Protein AF-M0MFT2-F1 (afdb_monomer_lite)

Radius of gyration: 12.75 Å; chains: 1; bounding box: 29×23×31 Å

Organism: NCBI:txid1227455

Structure (mmCIF, N/CA/C/O backbone):
data_AF-M0MFT2-F1
#
_entry.id   AF-M0MFT2-F1
#
loop_
_atom_site.group_PDB
_atom_site.id
_atom_site.type_symbol
_atom_site.label_atom_id
_atom_site.label_alt_id
_atom_site.label_comp_id
_atom_site.label_asym_id
_atom_site.label_entity_id
_atom_site.label_seq_id
_atom_site.pdbx_PDB_ins_code
_atom_site.Cartn_x
_atom_site.Cartn_y
_atom_site.Cartn_z
_atom_site.occupancy
_atom_site.B_iso_or_equiv
_atom_site.auth_seq_id
_atom_site.auth_comp_id
_atom_site.auth_asym_id
_atom_site.auth_atom_id
_atom_site.pdbx_PDB_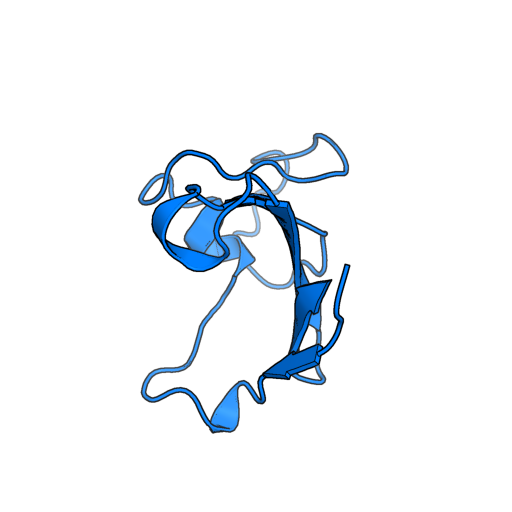model_num
ATOM 1 N N . MET A 1 1 ? -5.736 -6.988 13.859 1.00 80.81 1 MET A N 1
ATOM 2 C CA . MET A 1 1 ? -5.041 -6.869 12.574 1.00 80.81 1 MET A CA 1
ATOM 3 C C . MET A 1 1 ? -5.867 -7.643 11.578 1.00 80.81 1 MET A C 1
ATOM 5 O O . MET A 1 1 ? -5.763 -8.865 11.482 1.00 80.81 1 MET A O 1
ATOM 9 N N . GLU A 1 2 ? -6.834 -6.922 11.026 1.00 90.62 2 GLU A N 1
ATOM 10 C CA . GLU A 1 2 ? -7.722 -7.415 9.978 1.00 90.62 2 GLU A CA 1
ATOM 11 C C . GLU A 1 2 ? -6.923 -7.583 8.687 1.00 90.62 2 GLU A C 1
ATOM 13 O O . GLU A 1 2 ? -5.842 -7.032 8.563 1.00 90.62 2 GLU A O 1
ATOM 18 N N . THR A 1 3 ? -7.416 -8.347 7.720 1.00 95.69 3 THR A N 1
ATOM 19 C CA . THR A 1 3 ? -6.706 -8.492 6.441 1.00 95.69 3 THR A CA 1
ATOM 20 C C . THR A 1 3 ? -7.674 -8.379 5.288 1.00 95.69 3 THR A C 1
ATOM 22 O O . THR A 1 3 ? -8.845 -8.745 5.415 1.00 95.69 3 THR A O 1
ATOM 25 N N . GLY A 1 4 ? -7.179 -7.933 4.142 1.00 97.12 4 GLY A N 1
ATOM 26 C CA . GLY A 1 4 ? -7.994 -7.864 2.947 1.00 97.12 4 GLY A CA 1
ATOM 27 C C . GLY A 1 4 ? -7.189 -7.619 1.687 1.00 97.12 4 GLY A C 1
ATOM 28 O O . GLY A 1 4 ? -5.963 -7.497 1.694 1.00 97.12 4 GLY A O 1
ATOM 29 N N . MET A 1 5 ? -7.924 -7.562 0.584 1.00 97.06 5 MET A N 1
ATOM 30 C CA . MET A 1 5 ? -7.395 -7.266 -0.734 1.00 97.06 5 MET A CA 1
ATOM 31 C C . MET A 1 5 ? -8.325 -6.277 -1.426 1.00 97.06 5 MET A C 1
ATOM 33 O O . MET A 1 5 ? -9.546 -6.439 -1.391 1.00 97.06 5 MET A O 1
ATOM 37 N N . ILE A 1 6 ? -7.741 -5.252 -2.035 1.00 96.38 6 ILE A N 1
ATOM 38 C CA . ILE A 1 6 ? -8.439 -4.306 -2.902 1.00 96.38 6 ILE A CA 1
ATOM 39 C C . ILE A 1 6 ? -8.023 -4.623 -4.335 1.00 96.38 6 ILE A C 1
ATOM 41 O O . ILE A 1 6 ? -6.832 -4.626 -4.652 1.00 96.38 6 ILE A O 1
ATOM 45 N N . ASP A 1 7 ? -9.007 -4.890 -5.187 1.00 95.00 7 ASP A N 1
ATOM 46 C CA . ASP A 1 7 ? -8.791 -5.081 -6.618 1.00 95.00 7 ASP A CA 1
ATOM 47 C C . ASP A 1 7 ? -8.334 -3.757 -7.253 1.00 95.00 7 ASP A C 1
ATOM 49 O O . ASP A 1 7 ? -9.015 -2.735 -7.127 1.00 95.00 7 ASP A O 1
ATOM 53 N N . LEU A 1 8 ? -7.181 -3.764 -7.926 1.00 91.94 8 LEU A N 1
ATOM 54 C CA . LEU A 1 8 ? -6.632 -2.575 -8.584 1.00 91.94 8 LEU A CA 1
ATOM 55 C C . LEU A 1 8 ? -7.537 -2.079 -9.716 1.00 91.94 8 LEU A C 1
ATOM 57 O O . LEU A 1 8 ? -7.635 -0.867 -9.912 1.00 91.94 8 LEU A O 1
ATOM 61 N N . ASP A 1 9 ? -8.241 -2.986 -10.398 1.00 91.69 9 ASP A N 1
ATOM 62 C CA . ASP A 1 9 ? -9.152 -2.641 -11.494 1.00 91.69 9 ASP A CA 1
ATOM 63 C C . ASP A 1 9 ? -10.412 -1.922 -10.985 1.00 91.69 9 ASP A C 1
ATOM 65 O O . ASP A 1 9 ? -11.098 -1.229 -11.741 1.00 91.69 9 ASP A O 1
ATOM 69 N N . SER A 1 10 ? -10.700 -2.021 -9.682 1.00 93.88 10 SER A N 1
ATOM 70 C CA . SER A 1 10 ? -11.789 -1.276 -9.042 1.00 93.88 10 SER A CA 1
ATOM 71 C C . SE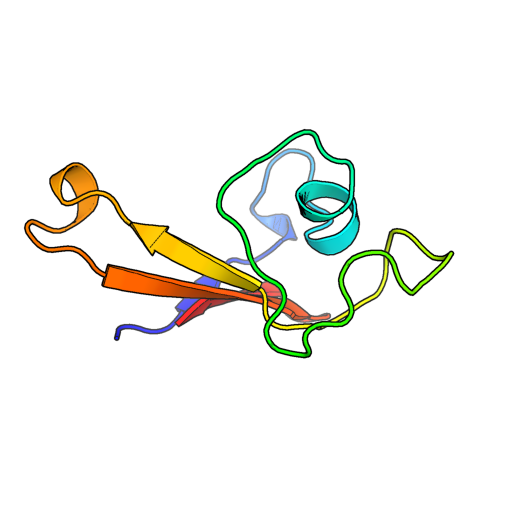R A 1 10 ? -11.446 0.195 -8.764 1.00 93.88 10 SER A C 1
ATOM 73 O O . SER A 1 10 ? -12.343 0.998 -8.489 1.00 93.88 10 SER A O 1
ATOM 75 N N . LEU A 1 11 ? -10.165 0.577 -8.843 1.00 90.94 11 LEU A N 1
ATOM 76 C CA . LEU A 1 11 ? -9.694 1.929 -8.553 1.00 90.94 11 LEU A CA 1
ATOM 77 C C . LEU A 1 11 ? -9.704 2.782 -9.824 1.00 90.94 11 LEU A C 1
ATOM 79 O O . LEU A 1 11 ? -8.918 2.575 -10.748 1.00 90.94 11 LEU A O 1
ATOM 83 N N . ALA A 1 12 ? -10.565 3.800 -9.865 1.00 90.00 12 ALA A N 1
ATOM 84 C CA . ALA A 1 12 ? -10.609 4.736 -10.984 1.00 90.00 12 ALA A CA 1
ATOM 85 C C . ALA A 1 12 ? -9.266 5.485 -11.126 1.00 90.00 12 ALA A C 1
ATOM 87 O O . ALA A 1 12 ? -8.934 6.335 -10.303 1.00 90.00 12 ALA A O 1
ATOM 88 N N . GLY A 1 13 ? -8.507 5.170 -12.181 1.00 88.25 13 GLY A N 1
ATOM 89 C CA . GLY A 1 13 ? -7.169 5.722 -12.442 1.00 88.25 13 GLY A CA 1
ATOM 90 C C . GLY A 1 13 ? -6.008 4.804 -12.044 1.00 88.25 13 GLY A C 1
ATOM 91 O O . GLY A 1 13 ? -4.867 5.103 -12.393 1.00 88.25 13 GLY A O 1
ATOM 92 N N . GLY A 1 14 ? -6.297 3.676 -11.387 1.00 90.88 14 GLY A N 1
ATOM 93 C CA . GLY A 1 14 ? -5.298 2.727 -10.905 1.00 90.88 14 GLY A CA 1
ATOM 94 C C . GLY A 1 14 ? -4.388 3.303 -9.817 1.00 90.88 14 GLY A C 1
ATOM 95 O O . GLY A 1 14 ? -4.547 4.435 -9.359 1.00 90.88 14 GLY A O 1
ATOM 96 N N . ILE A 1 15 ? -3.418 2.497 -9.388 1.00 91.62 15 ILE A N 1
ATOM 97 C CA . ILE A 1 15 ? -2.363 2.914 -8.462 1.00 91.62 15 ILE A CA 1
ATOM 98 C C . ILE A 1 15 ? -1.102 2.077 -8.686 1.00 91.62 15 ILE A C 1
ATOM 100 O O . ILE A 1 15 ? -1.165 0.871 -8.924 1.00 91.62 15 ILE A O 1
ATOM 104 N N . ASP A 1 16 ? 0.048 2.739 -8.585 1.00 93.56 16 ASP A N 1
ATOM 105 C CA . ASP A 1 16 ? 1.340 2.098 -8.362 1.00 93.56 16 ASP A CA 1
ATOM 106 C C . ASP A 1 16 ? 1.821 2.508 -6.969 1.00 93.56 16 ASP A C 1
ATOM 108 O O . ASP A 1 16 ? 2.140 3.675 -6.724 1.00 93.56 16 ASP A O 1
ATOM 112 N N . LEU A 1 17 ? 1.792 1.568 -6.029 1.00 94.94 17 LEU A N 1
ATOM 113 C CA . LEU A 1 17 ? 2.080 1.797 -4.620 1.00 94.94 17 LEU A CA 1
ATOM 114 C C . LEU A 1 17 ? 3.533 2.221 -4.404 1.00 94.94 17 LEU A C 1
ATOM 116 O O . LEU A 1 17 ? 3.780 3.155 -3.641 1.00 94.94 17 LEU A O 1
ATOM 120 N N . GLN A 1 18 ? 4.487 1.569 -5.077 1.00 94.44 18 GLN A N 1
ATOM 121 C CA . GLN A 1 18 ? 5.900 1.914 -4.935 1.00 94.44 18 GLN A CA 1
ATOM 122 C C . GLN A 1 18 ? 6.145 3.324 -5.471 1.00 94.44 18 GLN A C 1
ATOM 124 O O . GLN A 1 18 ? 6.702 4.152 -4.751 1.00 94.44 18 GLN A O 1
ATOM 129 N N . ALA A 1 19 ? 5.681 3.619 -6.688 1.00 93.19 19 ALA A N 1
ATOM 130 C CA . ALA A 1 19 ? 5.826 4.944 -7.284 1.00 93.19 19 ALA A CA 1
ATOM 131 C C . ALA A 1 19 ? 5.138 5.998 -6.417 1.00 93.19 19 ALA A C 1
ATOM 133 O O . ALA A 1 19 ? 5.635 7.112 -6.257 1.00 93.19 19 ALA A O 1
ATOM 134 N N . THR A 1 20 ? 4.012 5.631 -5.805 1.00 93.00 20 THR A N 1
ATOM 135 C CA . THR A 1 20 ? 3.276 6.531 -4.932 1.00 93.00 20 THR A CA 1
ATOM 136 C C . THR A 1 20 ? 4.074 6.869 -3.676 1.00 93.00 20 THR A C 1
ATOM 138 O O . THR A 1 20 ? 4.281 8.048 -3.390 1.00 93.00 20 THR A O 1
ATOM 141 N N . LEU A 1 21 ? 4.547 5.862 -2.945 1.00 94.06 21 LEU A N 1
ATOM 142 C CA . LEU A 1 21 ? 5.182 6.049 -1.640 1.00 94.06 21 LEU A CA 1
ATOM 143 C C . LEU A 1 21 ? 6.649 6.490 -1.735 1.00 94.06 21 LEU A C 1
ATOM 145 O O . LEU A 1 21 ? 7.128 7.196 -0.850 1.00 94.06 21 LEU A O 1
ATOM 149 N N . GLU A 1 22 ? 7.348 6.130 -2.812 1.00 93.19 22 GLU A N 1
ATOM 150 C CA . GLU A 1 22 ? 8.760 6.469 -3.039 1.00 93.19 22 GLU A CA 1
ATOM 151 C C . GLU A 1 22 ? 8.950 7.708 -3.945 1.00 93.19 22 GLU A C 1
ATOM 153 O O . GLU A 1 22 ? 10.075 8.045 -4.306 1.00 93.19 22 GLU A O 1
ATOM 158 N N . SER A 1 23 ? 7.883 8.440 -4.290 1.00 91.25 23 SER A N 1
ATOM 159 C CA . SER A 1 23 ? 7.991 9.736 -4.998 1.00 91.25 23 SER A CA 1
ATOM 160 C C . SER A 1 23 ? 8.232 10.936 -4.075 1.00 91.25 23 SER A C 1
ATOM 162 O O . SER A 1 23 ? 8.528 12.032 -4.550 1.00 91.25 23 SER A O 1
ATOM 164 N N . GLY A 1 24 ? 8.074 10.761 -2.759 1.00 85.56 24 GLY A N 1
ATOM 165 C CA . GLY A 1 24 ? 8.163 11.845 -1.776 1.00 85.56 24 GLY A CA 1
ATOM 166 C C . GLY A 1 24 ? 6.899 12.707 -1.643 1.00 85.56 24 GLY A C 1
ATOM 167 O O . GLY A 1 24 ? 6.913 13.684 -0.899 1.00 85.56 24 GLY A O 1
ATOM 168 N N . GLN A 1 25 ? 5.800 12.359 -2.321 1.00 87.31 25 GLN A N 1
ATOM 169 C CA . GLN A 1 25 ? 4.520 13.081 -2.212 1.00 87.31 25 GLN A CA 1
ATOM 170 C C . GLN A 1 25 ? 3.733 12.773 -0.925 1.00 87.31 25 GLN A C 1
ATOM 172 O O . GLN A 1 25 ? 2.816 13.508 -0.564 1.00 87.31 25 GLN A O 1
ATOM 177 N N . SER A 1 26 ? 4.079 11.686 -0.235 1.00 82.12 26 SER A N 1
ATOM 178 C CA . SER A 1 26 ? 3.426 11.219 0.988 1.00 82.12 26 SER A CA 1
ATOM 179 C C . SER A 1 26 ? 4.452 10.953 2.084 1.00 82.12 26 SER A C 1
ATOM 181 O O . SER A 1 26 ? 5.518 10.397 1.831 1.00 82.12 26 SER A O 1
ATOM 183 N N . PHE A 1 27 ? 4.104 11.323 3.315 1.00 81.38 27 PHE A N 1
ATOM 184 C CA . PHE A 1 27 ? 4.928 11.134 4.511 1.00 81.38 27 PHE A CA 1
ATOM 185 C C . PHE A 1 27 ? 4.264 10.106 5.447 1.00 81.38 27 PHE A C 1
ATOM 187 O O . PHE A 1 27 ? 3.094 9.778 5.265 1.00 81.38 27 PHE A O 1
ATOM 194 N N . CYS A 1 28 ? 5.000 9.590 6.439 1.00 93.06 28 CYS A N 1
ATOM 195 C CA . CYS A 1 28 ? 4.537 8.591 7.427 1.00 93.06 28 CYS A CA 1
ATOM 196 C C . CYS A 1 28 ? 4.382 7.138 6.934 1.00 93.06 28 CYS A C 1
ATOM 198 O O . CYS A 1 28 ? 3.748 6.328 7.611 1.00 93.06 28 CYS A O 1
ATOM 200 N N . TRP A 1 29 ? 4.999 6.787 5.806 1.00 95.12 29 TRP A N 1
ATOM 201 C CA . TRP A 1 29 ? 5.126 5.401 5.351 1.00 95.12 29 TRP A CA 1
ATOM 202 C C . TRP A 1 29 ? 6.558 4.900 5.517 1.00 95.12 29 TRP A C 1
ATOM 204 O O . TRP A 1 29 ? 7.516 5.636 5.267 1.00 95.12 29 TRP A O 1
ATOM 214 N N . HIS A 1 30 ? 6.706 3.640 5.917 1.00 93.94 30 HIS A N 1
ATOM 21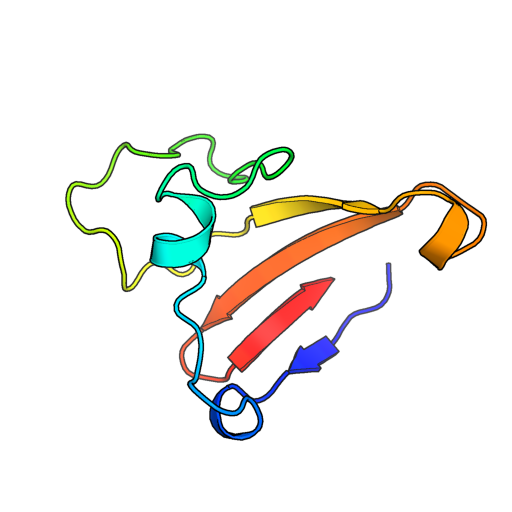5 C CA . HIS A 1 30 ? 7.998 2.974 6.039 1.00 93.94 30 HIS A CA 1
ATOM 216 C C . HIS A 1 30 ? 8.002 1.664 5.262 1.00 93.94 30 HIS A C 1
ATOM 218 O O . HIS A 1 30 ? 7.095 0.856 5.417 1.00 93.94 30 HIS A O 1
ATOM 224 N N . ARG A 1 31 ? 9.031 1.427 4.449 1.00 94.81 31 ARG A N 1
ATOM 225 C CA . ARG A 1 31 ? 9.219 0.150 3.759 1.00 94.81 31 ARG A CA 1
ATOM 226 C C . ARG A 1 31 ? 9.830 -0.862 4.728 1.00 94.81 31 ARG A C 1
ATOM 228 O O . ARG A 1 31 ? 10.898 -0.602 5.271 1.00 94.81 31 ARG A O 1
ATOM 235 N N . GLU A 1 32 ? 9.188 -2.011 4.934 1.00 94.69 32 GLU A N 1
ATOM 236 C CA . GLU A 1 32 ? 9.571 -2.964 5.995 1.00 94.69 32 GLU A CA 1
ATOM 237 C C . GLU A 1 32 ? 10.982 -3.554 5.827 1.00 94.69 32 GLU A C 1
ATOM 239 O O . GLU A 1 32 ? 11.611 -3.930 6.812 1.00 94.69 32 GLU A O 1
ATOM 244 N N . ASP A 1 33 ? 11.497 -3.637 4.596 1.00 93.69 33 ASP A N 1
ATOM 245 C CA . ASP A 1 33 ? 12.851 -4.146 4.335 1.00 93.69 33 ASP A CA 1
ATOM 246 C C . ASP A 1 33 ? 13.958 -3.096 4.569 1.00 93.69 33 ASP A C 1
ATOM 248 O O . ASP A 1 33 ? 15.140 -3.426 4.450 1.00 93.69 33 ASP A O 1
ATOM 252 N N . GLY A 1 34 ? 13.593 -1.852 4.907 1.00 91.94 34 GLY A N 1
ATOM 253 C CA . GLY A 1 34 ? 14.512 -0.741 5.165 1.00 91.94 34 GLY A CA 1
ATOM 254 C C . GLY A 1 34 ? 15.168 -0.138 3.919 1.00 91.94 34 GLY A C 1
ATOM 255 O O . GLY A 1 34 ? 16.003 0.752 4.057 1.00 91.94 34 GLY A O 1
ATOM 256 N N . ARG A 1 35 ? 14.801 -0.589 2.712 1.00 89.69 35 ARG A N 1
ATOM 257 C CA . ARG A 1 35 ? 15.483 -0.247 1.448 1.00 89.69 35 ARG A CA 1
ATOM 258 C C . ARG A 1 35 ? 14.737 0.794 0.619 1.00 89.69 35 ARG A C 1
ATOM 260 O O . ARG A 1 35 ? 14.745 0.743 -0.615 1.00 89.69 35 ARG A O 1
ATOM 267 N N . THR A 1 36 ? 14.035 1.714 1.280 1.00 85.62 36 THR A N 1
ATOM 268 C CA . THR A 1 36 ? 13.329 2.802 0.590 1.00 85.62 36 THR A CA 1
ATOM 269 C C . THR A 1 36 ? 14.330 3.595 -0.250 1.00 85.62 36 THR A C 1
ATOM 271 O O . THR A 1 36 ? 15.387 3.970 0.254 1.00 85.62 36 THR A O 1
ATOM 274 N N . T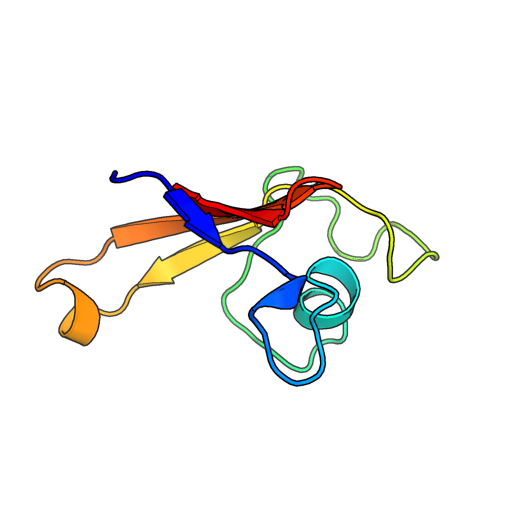YR A 1 37 ? 13.998 3.860 -1.517 1.00 85.25 37 TYR A N 1
ATOM 275 C CA . TYR A 1 37 ? 14.832 4.613 -2.467 1.00 85.25 37 TYR A CA 1
ATOM 276 C C . TYR A 1 37 ? 16.131 3.928 -2.934 1.00 85.25 37 TYR A C 1
ATOM 278 O O . TYR A 1 37 ? 16.906 4.538 -3.668 1.00 85.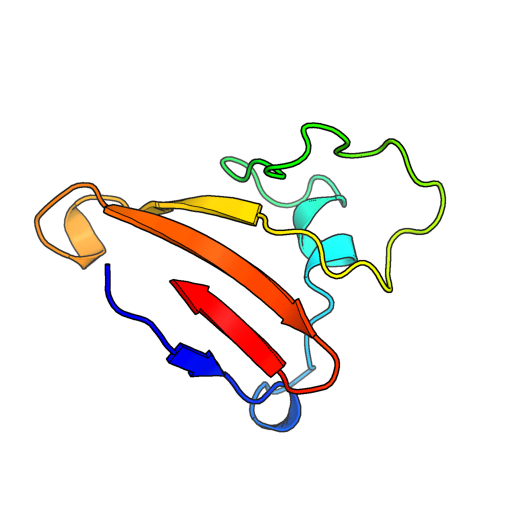25 37 TYR A O 1
ATOM 286 N N . GLU A 1 38 ? 16.392 2.665 -2.574 1.00 85.12 38 GLU A N 1
ATOM 287 C CA . GLU A 1 38 ? 17.598 1.962 -3.048 1.00 85.12 38 GLU A CA 1
ATOM 288 C C . GLU A 1 38 ? 17.494 1.494 -4.510 1.00 85.12 38 GLU A C 1
ATOM 290 O O . GLU A 1 38 ? 18.511 1.223 -5.154 1.00 85.12 38 GLU A O 1
ATOM 295 N N . ARG A 1 39 ? 16.278 1.379 -5.062 1.00 76.25 39 ARG A N 1
ATOM 296 C CA . ARG A 1 39 ? 16.074 1.007 -6.470 1.00 76.25 39 ARG A CA 1
ATOM 297 C C . ARG A 1 39 ? 15.944 2.239 -7.348 1.00 76.25 39 ARG A C 1
ATOM 299 O O . ARG A 1 39 ? 15.155 3.131 -7.075 1.00 76.25 39 ARG A O 1
ATOM 306 N N . SER A 1 40 ? 16.628 2.204 -8.490 1.00 73.31 40 SER A N 1
ATOM 307 C CA . SER A 1 40 ? 16.419 3.174 -9.571 1.00 73.31 40 SER A CA 1
ATOM 308 C C . SER A 1 40 ? 15.071 2.989 -10.279 1.00 73.31 40 SER A C 1
ATOM 310 O O . SER A 1 40 ? 14.565 3.926 -10.886 1.00 73.31 40 SER A O 1
ATOM 312 N N . ALA A 1 41 ? 14.496 1.780 -10.221 1.00 77.44 41 ALA A N 1
ATOM 313 C CA . ALA A 1 41 ? 13.149 1.511 -10.706 1.00 77.44 41 ALA A CA 1
ATOM 314 C C . ALA A 1 41 ? 12.120 1.981 -9.669 1.00 77.44 41 ALA A C 1
ATOM 316 O O . ALA A 1 41 ? 12.100 1.484 -8.541 1.00 77.44 41 ALA A O 1
ATOM 317 N N . VAL A 1 42 ? 11.265 2.912 -10.088 1.00 79.75 42 VAL A N 1
ATOM 318 C CA . VAL A 1 42 ? 10.215 3.530 -9.265 1.00 79.75 42 VAL A CA 1
ATOM 319 C C . VAL A 1 42 ? 8.920 2.712 -9.214 1.00 79.75 42 VAL A C 1
ATOM 321 O O . VAL A 1 42 ? 7.964 3.150 -8.596 1.00 79.75 42 VAL A O 1
ATOM 324 N N . SER A 1 43 ? 8.875 1.542 -9.855 1.00 86.00 43 SER A N 1
ATOM 325 C CA . SER A 1 43 ? 7.692 0.682 -9.966 1.00 86.00 43 SER A CA 1
ATOM 326 C C . SER A 1 43 ? 8.058 -0.805 -10.023 1.00 86.00 43 SER A C 1
ATOM 328 O O . SER A 1 43 ? 9.222 -1.176 -10.218 1.00 86.00 43 SER A O 1
ATOM 330 N N . GLY A 1 44 ? 7.046 -1.669 -9.877 1.00 85.62 44 GLY A N 1
ATOM 331 C CA . GLY A 1 44 ? 7.174 -3.126 -10.027 1.00 85.62 44 GLY A CA 1
ATOM 332 C C . GLY A 1 44 ? 7.719 -3.860 -8.796 1.00 85.62 44 GLY A C 1
ATOM 333 O O . GLY A 1 44 ? 8.038 -5.047 -8.864 1.00 85.62 44 GLY A O 1
ATOM 334 N N . GLY A 1 45 ? 7.865 -3.170 -7.665 1.00 89.56 45 GLY A N 1
ATOM 335 C CA . GLY A 1 45 ? 8.158 -3.780 -6.375 1.00 89.56 45 GLY A CA 1
ATOM 336 C C . GLY A 1 45 ? 6.906 -4.326 -5.685 1.00 89.56 45 GLY A C 1
ATOM 337 O O . GLY A 1 45 ? 5.823 -3.769 -5.797 1.00 89.56 45 GLY A O 1
ATOM 338 N N . SER A 1 46 ? 7.088 -5.385 -4.897 1.00 93.88 46 SER A N 1
ATOM 339 C CA . SER A 1 46 ? 6.046 -5.993 -4.056 1.00 93.88 46 SER A CA 1
ATOM 340 C C . SER A 1 46 ? 6.400 -5.922 -2.564 1.00 93.88 46 SER A C 1
ATOM 342 O O . SER A 1 46 ? 6.089 -6.835 -1.790 1.00 93.88 46 SER A O 1
ATOM 344 N N . ALA A 1 47 ? 7.173 -4.900 -2.179 1.00 95.31 47 ALA A N 1
ATOM 345 C CA . ALA A 1 47 ? 7.596 -4.699 -0.799 1.00 95.31 47 ALA A CA 1
ATOM 346 C C . ALA A 1 47 ? 6.397 -4.331 0.081 1.00 95.31 47 ALA A C 1
ATOM 348 O O . ALA A 1 47 ? 5.431 -3.731 -0.389 1.00 95.31 47 ALA A O 1
ATOM 349 N N . TRP A 1 48 ? 6.480 -4.685 1.361 1.00 97.38 48 TRP A N 1
ATOM 350 C CA . TRP A 1 48 ? 5.530 -4.213 2.358 1.00 97.38 48 TRP A CA 1
ATOM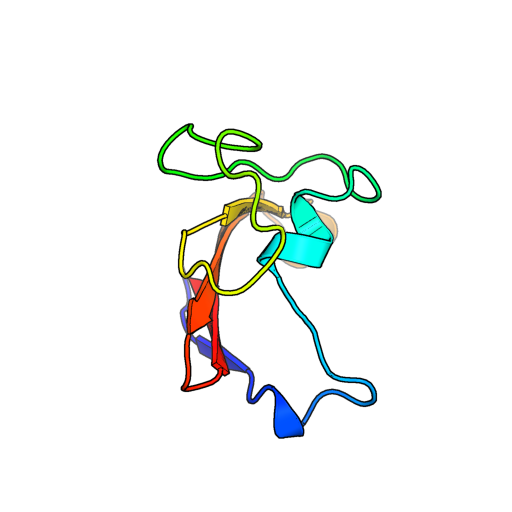 351 C C . TRP A 1 48 ? 5.895 -2.801 2.801 1.00 97.38 48 TRP A C 1
ATOM 353 O O . TRP A 1 48 ? 7.062 -2.508 3.078 1.00 97.38 48 TRP A O 1
ATOM 363 N N . TYR A 1 49 ? 4.881 -1.950 2.880 1.00 97.19 49 TYR A N 1
ATOM 364 C CA . TYR A 1 49 ? 4.955 -0.608 3.431 1.00 97.19 49 TYR A CA 1
ATOM 365 C C . TYR A 1 49 ? 3.999 -0.505 4.603 1.00 97.19 49 TYR A C 1
ATOM 367 O O . TYR A 1 49 ? 2.874 -0.983 4.520 1.00 97.19 49 TYR A O 1
ATOM 375 N N . THR A 1 50 ? 4.427 0.157 5.663 1.00 97.44 50 THR A N 1
ATOM 376 C CA . THR A 1 50 ? 3.703 0.220 6.925 1.00 97.44 50 THR A CA 1
ATOM 377 C C . THR A 1 50 ? 3.470 1.667 7.325 1.00 97.44 50 THR A C 1
ATOM 379 O O . THR A 1 50 ? 4.340 2.524 7.143 1.00 97.44 50 THR A O 1
ATOM 382 N N . THR A 1 51 ? 2.297 1.937 7.884 1.00 96.19 51 THR A N 1
ATOM 383 C CA . THR A 1 51 ? 1.928 3.218 8.484 1.00 96.19 51 THR A CA 1
ATOM 384 C C . THR A 1 51 ? 1.156 2.996 9.784 1.00 96.19 51 THR A C 1
ATOM 386 O O . THR A 1 51 ? 0.819 1.865 10.138 1.00 96.19 51 THR A O 1
ATOM 389 N N . VAL A 1 52 ? 0.890 4.079 10.510 1.00 95.75 52 VAL A N 1
ATOM 390 C CA . VAL A 1 52 ? 0.072 4.067 11.726 1.00 95.75 52 VAL A CA 1
ATOM 391 C C . VAL A 1 52 ? -1.190 4.873 11.460 1.00 95.75 52 VAL A C 1
ATOM 393 O O . VAL A 1 52 ? -1.115 6.070 11.176 1.00 95.75 52 VAL A O 1
ATOM 396 N N . LEU A 1 53 ? -2.347 4.227 11.574 1.00 93.12 53 LEU A N 1
ATOM 397 C CA . LEU A 1 53 ? -3.634 4.895 11.496 1.00 93.12 53 LEU A CA 1
ATOM 398 C C . LEU A 1 53 ? -3.829 5.831 12.702 1.00 93.12 53 LEU A C 1
ATOM 400 O O . LEU A 1 53 ? -3.585 5.444 13.855 1.00 93.12 53 LEU A O 1
ATOM 404 N N . PRO A 1 54 ? -4.286 7.069 12.459 1.00 92.75 54 PRO A N 1
ATOM 405 C CA . PRO A 1 54 ? -4.783 7.938 13.516 1.00 92.75 54 PRO A CA 1
ATOM 406 C C . PRO A 1 54 ? -5.992 7.316 14.237 1.00 92.75 54 PRO A C 1
ATOM 408 O O . PRO A 1 54 ? -6.791 6.602 13.625 1.00 92.75 54 PRO A O 1
ATOM 411 N N . ARG A 1 55 ? -6.152 7.617 15.534 1.00 95.00 55 ARG A N 1
ATOM 412 C CA . ARG A 1 55 ? -7.241 7.080 16.380 1.00 95.00 55 ARG A CA 1
ATOM 413 C C . ARG A 1 55 ? -8.632 7.427 15.852 1.00 95.00 55 ARG A C 1
ATOM 415 O O . ARG A 1 55 ? -9.593 6.735 16.162 1.00 95.00 55 ARG A O 1
ATOM 422 N N . GLU A 1 56 ? -8.751 8.478 15.053 1.00 95.69 56 GLU A N 1
ATOM 423 C CA . GLU A 1 56 ? -9.994 8.946 14.445 1.00 95.69 56 GLU A CA 1
ATOM 424 C C . GLU A 1 56 ? -10.605 7.927 13.469 1.00 95.69 56 GLU A C 1
ATOM 426 O O . GLU A 1 56 ? -11.803 7.998 13.203 1.00 95.69 56 GLU A O 1
ATOM 431 N N . PHE A 1 57 ? -9.813 6.978 12.953 1.00 89.88 57 PHE A N 1
ATOM 432 C CA . PHE A 1 57 ? -10.285 5.968 12.001 1.00 89.88 57 PHE A CA 1
ATOM 433 C C . PHE A 1 57 ? -10.805 4.686 12.666 1.00 89.88 57 PHE A C 1
ATOM 435 O O . PHE A 1 57 ? -11.782 4.120 12.178 1.00 89.88 57 PHE A O 1
ATOM 442 N N . SER A 1 58 ? -10.187 4.225 13.761 1.00 89.75 58 SER A N 1
ATOM 443 C CA . SER A 1 58 ? -10.526 2.937 14.402 1.00 89.75 58 SER A CA 1
ATOM 444 C C . SER A 1 58 ? -10.733 2.998 15.925 1.00 89.75 58 SER A C 1
ATOM 446 O O . SER A 1 58 ? -11.036 1.983 16.546 1.00 89.75 58 SER A O 1
ATOM 448 N N . GLY A 1 59 ? -10.604 4.173 16.550 1.00 94.62 59 GLY A N 1
ATOM 449 C CA . GLY A 1 59 ? -10.696 4.386 18.005 1.00 94.62 59 GLY A CA 1
ATOM 450 C C . GLY A 1 59 ? -9.374 4.186 18.764 1.00 94.62 59 GLY A C 1
ATOM 451 O O . GLY A 1 59 ? -9.180 4.749 19.844 1.00 94.62 59 GLY A O 1
ATOM 452 N N . GLU A 1 60 ? -8.425 3.459 18.177 1.00 93.38 60 GLU A N 1
ATOM 453 C CA . GLU A 1 60 ? -7.082 3.190 18.704 1.00 93.38 60 GLU A CA 1
ATOM 454 C C . GLU A 1 60 ? -6.025 3.480 17.624 1.00 93.38 60 GLU A C 1
ATOM 456 O O . GLU A 1 60 ? -6.350 3.658 16.455 1.00 93.38 60 GLU A O 1
ATOM 461 N N . HIS A 1 61 ? -4.747 3.566 18.004 1.00 94.69 61 HIS A N 1
ATOM 462 C CA . HIS A 1 61 ? -3.684 3.566 16.995 1.00 94.69 61 HIS A CA 1
ATOM 463 C C . HIS A 1 61 ? -3.496 2.144 16.483 1.00 94.69 61 HIS A C 1
ATOM 465 O O . HIS A 1 61 ? -3.236 1.237 17.275 1.00 94.69 61 HIS A O 1
ATOM 471 N N . GLU A 1 62 ? -3.575 1.965 15.170 1.00 94.38 62 GLU A N 1
ATOM 472 C CA . GLU A 1 62 ? -3.382 0.668 14.529 1.00 94.38 62 GLU A CA 1
ATOM 473 C C . GLU A 1 62 ? -2.273 0.751 13.488 1.00 94.38 62 GLU A C 1
ATOM 475 O O . GLU A 1 62 ? -2.139 1.742 12.772 1.00 94.38 62 GLU A O 1
ATOM 480 N N . VAL A 1 63 ? -1.451 -0.289 13.427 1.00 95.44 63 VAL A N 1
ATOM 481 C CA . VAL A 1 63 ? -0.439 -0.432 12.387 1.00 95.44 63 VAL A CA 1
ATOM 482 C C . VAL A 1 63 ? -1.100 -1.097 11.193 1.00 95.44 63 VAL A C 1
ATOM 484 O O . VAL A 1 63 ? -1.640 -2.187 11.343 1.00 95.44 63 VAL A O 1
ATOM 487 N N . VAL A 1 64 ? -1.016 -0.458 10.029 1.00 95.56 64 VAL A N 1
ATOM 488 C CA . VAL A 1 64 ? -1.458 -1.042 8.761 1.00 95.56 64 VAL A CA 1
ATOM 489 C C . VAL A 1 64 ? -0.249 -1.232 7.876 1.00 95.56 64 VAL A C 1
ATOM 491 O O . VAL A 1 64 ? 0.551 -0.310 7.696 1.00 95.56 64 VAL A O 1
ATOM 494 N N . ARG A 1 65 ? -0.140 -2.417 7.293 1.00 97.38 65 ARG A N 1
ATOM 495 C CA . ARG A 1 65 ? 0.828 -2.735 6.251 1.00 97.38 65 ARG A CA 1
ATOM 496 C C . ARG A 1 65 ? 0.106 -3.031 4.951 1.00 97.38 65 ARG A C 1
ATOM 498 O O . ARG A 1 65 ? -0.939 -3.669 4.932 1.00 97.38 65 ARG A O 1
ATOM 505 N N . VAL A 1 66 ? 0.688 -2.588 3.848 1.00 97.44 66 VAL A N 1
ATOM 506 C CA . VAL A 1 66 ? 0.150 -2.766 2.502 1.00 97.44 66 VAL A CA 1
ATOM 507 C C . VAL A 1 66 ? 1.264 -3.159 1.542 1.00 97.44 66 VAL A C 1
ATOM 509 O O . VAL A 1 66 ? 2.404 -2.706 1.672 1.00 97.44 66 VAL A O 1
ATOM 512 N N . ARG A 1 67 ? 0.945 -4.005 0.567 1.00 97.19 67 ARG A N 1
ATOM 513 C CA . ARG A 1 67 ? 1.794 -4.253 -0.601 1.00 97.19 67 ARG A CA 1
ATOM 514 C C . ARG A 1 67 ? 0.942 -4.346 -1.854 1.00 97.19 67 ARG A C 1
ATOM 516 O O . ARG A 1 67 ? -0.212 -4.762 -1.798 1.00 97.19 67 ARG A O 1
ATOM 523 N N . GLN A 1 68 ? 1.546 -4.028 -2.987 1.00 96.62 68 GLN A N 1
ATOM 524 C CA . GLN A 1 68 ? 0.965 -4.312 -4.290 1.00 96.62 68 GLN A CA 1
ATOM 525 C C . GLN A 1 68 ? 1.525 -5.631 -4.823 1.00 96.62 68 GLN A C 1
ATOM 527 O O . GLN A 1 68 ? 2.732 -5.880 -4.754 1.00 96.62 68 GLN A O 1
ATOM 532 N N . THR A 1 69 ? 0.642 -6.484 -5.326 1.00 94.81 69 THR A N 1
ATOM 533 C CA . THR A 1 69 ? 0.968 -7.717 -6.048 1.00 94.81 69 THR A CA 1
ATOM 534 C C . THR A 1 69 ? 0.216 -7.729 -7.377 1.00 94.81 69 THR A C 1
ATOM 536 O O . THR A 1 69 ? -0.623 -6.863 -7.626 1.00 94.81 69 THR A O 1
ATOM 539 N N . ASP A 1 70 ? 0.477 -8.727 -8.222 1.00 88.94 70 ASP A N 1
ATOM 540 C CA . ASP A 1 70 ? -0.281 -8.917 -9.466 1.00 88.94 70 ASP A CA 1
ATOM 541 C C . ASP A 1 70 ? -1.786 -9.141 -9.213 1.00 88.94 70 ASP A C 1
ATOM 543 O O . ASP A 1 70 ? -2.595 -8.946 -10.114 1.00 88.94 70 ASP A O 1
ATOM 547 N N . GLY A 1 71 ? -2.168 -9.561 -7.998 1.00 84.19 71 GLY A N 1
ATOM 548 C CA . GLY A 1 71 ? -3.556 -9.831 -7.616 1.00 84.19 71 GLY A CA 1
ATOM 549 C C . GLY A 1 71 ? -4.297 -8.646 -6.993 1.00 84.19 71 GLY A C 1
ATOM 550 O O . GLY A 1 71 ? -5.509 -8.735 -6.822 1.00 84.19 71 GLY A O 1
ATOM 551 N N . GLY A 1 72 ? -3.604 -7.560 -6.634 1.00 95.31 72 GLY A N 1
ATOM 552 C CA . GLY A 1 72 ? -4.233 -6.391 -6.022 1.00 95.31 72 GLY A CA 1
ATOM 553 C C . GLY A 1 72 ? -3.366 -5.671 -4.987 1.00 95.31 72 GLY A C 1
ATOM 554 O O . GLY A 1 72 ? -2.166 -5.920 -4.848 1.00 95.31 72 GLY A O 1
ATOM 555 N N . LEU A 1 73 ? -4.000 -4.784 -4.221 1.00 97.00 73 LEU A N 1
ATOM 556 C CA . LEU A 1 73 ? -3.438 -4.242 -2.984 1.00 97.00 73 LEU A CA 1
ATOM 557 C C . LEU A 1 73 ? -3.818 -5.141 -1.812 1.00 97.00 73 LEU A C 1
ATOM 559 O O . LEU A 1 73 ? -4.967 -5.153 -1.375 1.00 97.00 73 LEU A O 1
ATOM 563 N N . GLU A 1 74 ? -2.843 -5.869 -1.290 1.00 97.81 74 GLU A N 1
ATOM 564 C CA . GLU A 1 74 ? -2.988 -6.658 -0.072 1.00 97.81 74 GLU A CA 1
ATOM 565 C C . GLU A 1 74 ? -2.706 -5.787 1.142 1.00 97.81 74 GLU A C 1
ATOM 567 O O . GLU A 1 74 ? -1.705 -5.066 1.162 1.00 97.81 74 GLU A O 1
ATOM 572 N N . TRP A 1 75 ? -3.537 -5.895 2.174 1.00 97.31 75 TRP A N 1
ATOM 573 C CA . TRP A 1 75 ? -3.342 -5.170 3.421 1.00 97.31 75 TRP A CA 1
ATOM 574 C C . TRP A 1 75 ? -3.591 -6.049 4.642 1.00 97.31 75 TRP A C 1
ATOM 576 O O . TRP A 1 75 ? -4.331 -7.039 4.588 1.00 97.31 75 TRP A O 1
ATOM 586 N N . GLN A 1 76 ? -2.915 -5.683 5.727 1.00 96.50 76 GLN A N 1
ATOM 587 C CA . GLN A 1 76 ? -3.040 -6.275 7.053 1.00 96.50 76 GLN A CA 1
ATOM 588 C C . GLN A 1 76 ? -2.960 -5.168 8.102 1.00 96.50 76 GLN A C 1
ATOM 590 O O . GLN A 1 76 ? -2.181 -4.216 7.866 1.00 96.50 76 GLN A O 1
#

Foldseek 3Di:
DDKDFDAQVPDDVGDFPQLVVLVPPDDFKDFPVNCRPVDPDSGDDFTKIWGWDDCVVPVDIDIKIWGQDPGGIIID

InterPro domains:
  IPR012904 8-oxoguanine DNA glycosylase, N-terminal [PF07934] (15-42)

pLDDT: mean 91.77, std 5.46, range [73.31, 97.81]

Sequence (76 aa):
METGMIDLDSLAGGIDLQATLESGQSFCWHREDGRTYERSAVSGGSAWYTTVLPREFSGEHEVVRVRQTDGGLEWQ

Secondary structure (DSSP, 8-state):
---EEE-GGGSTT---HHHHHTSSS--S-EETTS-TT--S--S-----EEEEE-HHHHSS-EEEEEEEETTEEEE-